Protein AF-X1T5H9-F1 (afdb_monomer_lite)

Organism: NCBI:txid412755

Secondary structure (DSSP, 8-state):
-PPP-PPPS-----S-TT------EE-HHHHHTS---TT-EEEETTTTEEEEEETTEEEE------------SSGGGGGS---------SSSS-----EEEPTTS-EEE-

Structure (mmCIF, N/CA/C/O backbone):
data_AF-X1T5H9-F1
#
_entry.id   AF-X1T5H9-F1
#
loop_
_atom_site.group_PDB
_atom_site.id
_atom_site.type_symbol
_atom_site.label_atom_id
_atom_site.label_alt_id
_atom_site.label_comp_id
_atom_site.label_asym_id
_atom_site.label_entity_id
_atom_site.label_seq_id
_atom_site.pdbx_PDB_ins_code
_atom_site.Cartn_x
_atom_site.Cartn_y
_atom_site.Cartn_z
_atom_site.occupancy
_atom_site.B_iso_or_equiv
_atom_site.auth_seq_id
_atom_site.auth_comp_id
_atom_site.auth_asym_id
_atom_site.auth_atom_id
_atom_site.pdbx_PDB_model_num
ATOM 1 N N . PRO A 1 1 ? -9.618 -6.312 32.254 1.00 52.31 1 PRO A N 1
ATOM 2 C CA . PRO A 1 1 ? -8.185 -6.665 32.136 1.00 52.31 1 PRO A CA 1
ATOM 3 C C . PRO A 1 1 ? -7.460 -5.558 31.380 1.00 52.31 1 PRO A C 1
ATOM 5 O O . PRO A 1 1 ? -7.791 -5.286 30.231 1.00 52.31 1 PRO A O 1
ATOM 8 N N . GLU A 1 2 ? -6.574 -4.860 32.077 1.00 59.62 2 GLU A N 1
ATOM 9 C CA . GLU A 1 2 ? -5.746 -3.803 31.506 1.00 59.62 2 GLU A CA 1
ATOM 10 C C . GLU A 1 2 ? -4.766 -4.446 30.510 1.00 59.62 2 GLU A C 1
ATOM 12 O O . GLU A 1 2 ? -4.037 -5.375 30.861 1.00 59.62 2 GLU A O 1
ATOM 17 N N . MET A 1 3 ? -4.829 -4.042 29.239 1.00 63.09 3 MET A N 1
ATOM 18 C CA . MET A 1 3 ? -3.888 -4.495 28.212 1.00 63.09 3 MET A CA 1
ATOM 19 C C . MET A 1 3 ? -2.527 -3.868 28.525 1.00 63.09 3 MET A C 1
A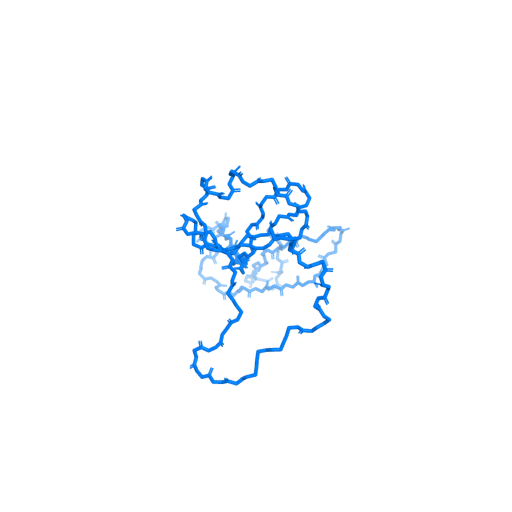TOM 21 O O . MET A 1 3 ? -2.408 -2.646 28.539 1.00 63.09 3 MET A O 1
ATOM 25 N N . GLY A 1 4 ? -1.519 -4.692 28.817 1.00 61.97 4 GLY A N 1
ATOM 26 C CA . GLY A 1 4 ? -0.179 -4.219 29.163 1.00 61.97 4 GLY A CA 1
ATOM 27 C C . GLY A 1 4 ? 0.440 -3.376 28.044 1.00 61.97 4 GLY A C 1
ATOM 28 O O . GLY A 1 4 ? 0.508 -3.812 26.899 1.00 61.97 4 GLY A O 1
ATOM 29 N N . VAL A 1 5 ? 0.914 -2.181 28.397 1.00 69.94 5 VAL A N 1
ATOM 30 C CA . VAL A 1 5 ? 1.543 -1.178 27.514 1.00 69.94 5 VAL A CA 1
ATOM 31 C C . VAL A 1 5 ? 3.012 -1.497 27.180 1.00 69.94 5 VAL A C 1
ATOM 33 O O . VAL A 1 5 ? 3.856 -0.610 27.138 1.00 69.94 5 VAL A O 1
ATOM 36 N N . G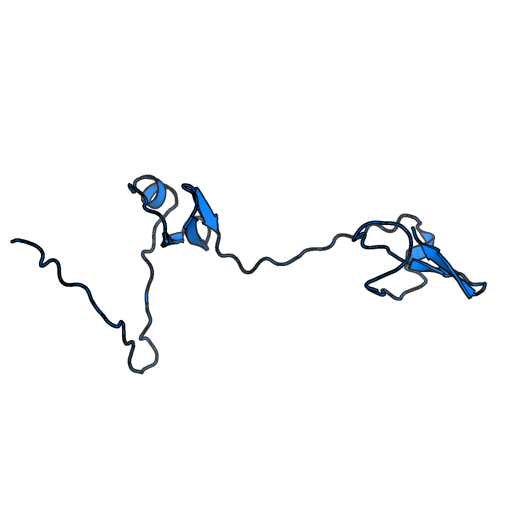LY A 1 6 ? 3.350 -2.776 27.001 1.00 71.00 6 GLY A N 1
ATOM 37 C CA . GLY A 1 6 ? 4.724 -3.186 26.705 1.00 71.00 6 GLY A CA 1
ATOM 38 C C . GLY A 1 6 ? 5.134 -2.812 25.280 1.00 71.00 6 GLY A C 1
ATOM 39 O O . GLY A 1 6 ? 4.482 -3.231 24.325 1.00 71.00 6 GLY A O 1
ATOM 40 N N . GLU A 1 7 ? 6.224 -2.059 25.135 1.00 75.38 7 GLU A N 1
ATOM 41 C CA . GLU A 1 7 ? 6.899 -1.870 23.850 1.00 75.38 7 GLU A CA 1
ATOM 42 C C . GLU A 1 7 ? 7.691 -3.140 23.505 1.00 75.38 7 GLU A C 1
ATOM 44 O O . GLU A 1 7 ? 8.432 -3.678 24.330 1.00 75.38 7 GLU A O 1
ATOM 49 N N . PHE A 1 8 ? 7.514 -3.647 22.286 1.00 72.62 8 PHE A N 1
ATOM 50 C CA . PHE A 1 8 ? 8.306 -4.760 21.772 1.00 72.62 8 PHE A CA 1
ATOM 51 C C . PHE A 1 8 ? 9.532 -4.201 21.047 1.00 72.62 8 PHE A C 1
ATOM 53 O O . PHE A 1 8 ? 9.389 -3.526 20.033 1.00 72.62 8 PHE A O 1
ATOM 60 N N . ASP A 1 9 ? 10.725 -4.500 21.560 1.00 84.75 9 ASP A N 1
ATOM 61 C CA . ASP A 1 9 ? 12.003 -3.999 21.029 1.00 84.75 9 ASP A CA 1
ATOM 62 C C . ASP A 1 9 ? 12.379 -4.637 19.679 1.00 84.75 9 ASP A C 1
ATOM 64 O O . ASP A 1 9 ? 12.905 -3.990 18.778 1.00 84.75 9 ASP A O 1
ATOM 68 N N . THR A 1 10 ? 12.090 -5.926 19.483 1.00 82.81 10 THR A N 1
ATOM 69 C CA . THR A 1 10 ? 12.422 -6.613 18.228 1.00 82.81 10 THR A CA 1
ATOM 70 C C . THR A 1 10 ? 11.367 -7.645 17.858 1.00 82.81 10 THR A C 1
ATOM 72 O O . THR A 1 10 ? 11.044 -8.541 18.639 1.00 82.81 10 THR A O 1
ATOM 75 N N . LEU A 1 11 ? 10.869 -7.558 16.622 1.00 81.69 11 LEU A N 1
ATOM 76 C CA . LEU A 1 11 ? 10.112 -8.631 15.989 1.00 81.69 11 LEU A CA 1
ATOM 77 C C . LEU A 1 11 ? 11.088 -9.572 15.279 1.00 81.69 11 LEU A C 1
ATOM 79 O O . LEU A 1 11 ? 11.629 -9.234 14.228 1.00 81.69 11 LEU A O 1
ATOM 83 N N . VAL A 1 12 ? 11.293 -10.763 15.839 1.00 84.06 12 VAL A N 1
ATOM 84 C CA . VAL A 1 12 ? 12.104 -11.810 15.206 1.00 84.06 12 VAL A CA 1
ATOM 85 C C . VAL A 1 12 ? 11.191 -12.914 14.678 1.00 84.06 12 VAL A C 1
ATOM 87 O O . VAL A 1 12 ? 10.497 -13.575 15.449 1.00 84.06 12 VAL A O 1
ATOM 90 N N . VAL A 1 13 ? 11.209 -13.141 13.363 1.00 83.56 13 VAL A N 1
ATOM 91 C CA . VAL A 1 13 ? 10.564 -14.298 12.720 1.00 83.56 13 VAL A CA 1
ATOM 92 C C . VAL A 1 13 ? 11.653 -15.331 12.421 1.00 83.56 13 VAL A C 1
ATOM 94 O O . VAL A 1 13 ? 12.292 -15.287 11.373 1.00 83.56 13 VAL A O 1
ATOM 97 N N . ASN A 1 14 ? 11.907 -16.224 13.380 1.00 73.12 14 ASN A N 1
ATOM 98 C CA . ASN A 1 14 ? 12.916 -17.279 13.262 1.00 73.12 14 ASN A CA 1
ATOM 99 C C . ASN A 1 14 ? 12.324 -18.541 12.597 1.00 73.12 14 ASN A C 1
ATOM 101 O O . ASN A 1 14 ? 11.633 -19.307 13.260 1.00 73.12 14 ASN A O 1
ATOM 105 N N . ASP A 1 15 ? 12.664 -18.737 11.315 1.00 68.19 15 ASP A N 1
ATOM 106 C CA . ASP A 1 15 ? 12.755 -20.014 10.564 1.00 68.19 15 ASP A CA 1
ATOM 107 C C . ASP A 1 15 ? 11.467 -20.813 10.222 1.00 68.19 15 ASP A C 1
ATOM 109 O O . ASP A 1 15 ? 10.576 -20.986 11.047 1.00 68.19 15 ASP A O 1
ATOM 113 N N . GLY A 1 16 ? 11.422 -21.352 8.990 1.00 68.31 16 GLY A N 1
ATOM 114 C CA . GLY A 1 16 ? 10.479 -22.361 8.487 1.00 68.31 16 GLY A CA 1
ATOM 115 C C . GLY A 1 16 ? 9.571 -21.909 7.330 1.00 68.31 16 GLY A C 1
ATOM 116 O O . GLY A 1 16 ? 9.056 -20.790 7.314 1.00 68.31 16 GLY A O 1
ATOM 117 N N . ALA A 1 17 ? 9.304 -22.800 6.362 1.00 72.88 17 ALA A N 1
ATOM 118 C CA . ALA A 1 17 ? 8.258 -22.573 5.360 1.00 72.88 17 ALA A CA 1
ATOM 119 C C . ALA A 1 17 ? 6.893 -22.409 6.057 1.00 72.88 17 ALA A C 1
ATOM 121 O O . ALA A 1 17 ? 6.444 -23.312 6.758 1.00 72.88 17 ALA A O 1
ATOM 122 N N . GLY A 1 18 ? 6.234 -21.262 5.859 1.00 72.44 18 GLY A N 1
ATOM 123 C CA . GLY A 1 18 ? 4.929 -20.956 6.461 1.00 72.44 18 GLY A CA 1
ATOM 124 C C . GLY A 1 18 ? 4.961 -19.978 7.639 1.00 72.44 18 GLY A C 1
ATOM 125 O O . GLY A 1 18 ? 3.897 -19.635 8.149 1.00 72.44 18 GLY A O 1
ATOM 126 N N . HIS A 1 19 ? 6.132 -19.480 8.043 1.00 80.06 19 HIS A N 1
ATOM 127 C CA . HIS A 1 19 ? 6.244 -18.400 9.026 1.00 80.06 19 HIS A CA 1
ATOM 128 C C . HIS A 1 19 ? 6.475 -17.063 8.316 1.00 80.06 19 HIS A C 1
ATOM 130 O O . HIS A 1 19 ? 7.401 -16.915 7.521 1.00 80.06 19 HIS A O 1
ATOM 136 N N . PHE A 1 20 ? 5.604 -16.085 8.563 1.00 83.88 20 PHE A N 1
ATOM 137 C CA . PHE A 1 20 ? 5.664 -14.773 7.925 1.00 83.88 20 PHE A CA 1
ATOM 138 C C . PHE A 1 20 ? 5.070 -13.697 8.827 1.00 83.88 20 PHE A C 1
ATOM 140 O O . PHE A 1 20 ? 4.151 -13.944 9.610 1.00 83.88 20 PHE A O 1
ATOM 147 N N . PHE A 1 21 ? 5.568 -12.473 8.669 1.00 84.44 21 PHE A N 1
ATOM 148 C CA . PHE A 1 21 ? 4.893 -11.297 9.192 1.00 84.44 21 PHE A CA 1
ATOM 149 C C . PHE A 1 21 ? 3.670 -11.001 8.320 1.00 84.44 21 PHE A C 1
ATOM 151 O O . PHE A 1 21 ? 3.792 -10.784 7.113 1.00 84.44 21 PHE A O 1
ATOM 158 N N . ARG A 1 22 ? 2.478 -11.033 8.920 1.00 88.56 22 ARG A N 1
ATOM 159 C CA . ARG A 1 22 ? 1.219 -10.801 8.210 1.00 88.56 22 ARG A CA 1
ATOM 160 C C . ARG A 1 22 ? 0.643 -9.443 8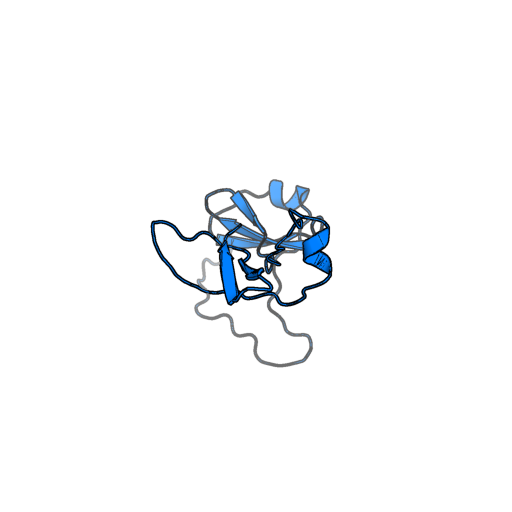.581 1.00 88.56 22 ARG A C 1
ATOM 162 O O . ARG A 1 22 ? 0.385 -9.174 9.749 1.00 88.56 22 ARG A O 1
ATOM 169 N N . LEU A 1 23 ? 0.365 -8.638 7.564 1.00 93.19 23 LEU A N 1
ATOM 170 C CA . LEU A 1 23 ? -0.350 -7.374 7.713 1.00 93.19 23 LEU A CA 1
ATOM 171 C C . LEU A 1 23 ? -1.847 -7.610 7.985 1.00 93.19 23 LEU A C 1
ATOM 173 O O . LEU A 1 23 ? -2.400 -8.616 7.515 1.00 93.19 23 LEU A O 1
ATOM 177 N N . PRO A 1 24 ? -2.541 -6.674 8.661 1.00 95.56 24 PRO A N 1
ATOM 178 C CA . PRO A 1 24 ? -3.999 -6.656 8.687 1.00 95.56 24 PRO A CA 1
ATOM 179 C C . PRO A 1 24 ? -4.558 -6.744 7.264 1.00 95.56 24 PRO A C 1
ATOM 181 O O . PRO A 1 24 ? -4.098 -6.050 6.355 1.00 95.56 24 PRO A O 1
ATOM 184 N N . ARG A 1 25 ? -5.525 -7.640 7.054 1.00 97.12 25 ARG A N 1
ATOM 185 C CA . ARG A 1 25 ? -6.111 -7.914 5.738 1.00 97.12 25 ARG A CA 1
ATOM 186 C C . ARG A 1 25 ? -7.560 -7.459 5.727 1.00 97.12 25 ARG A C 1
ATOM 188 O O . ARG A 1 25 ? -8.397 -8.090 6.366 1.00 97.12 25 ARG A O 1
ATOM 195 N N . LEU A 1 26 ? -7.827 -6.359 5.033 1.00 98.06 26 LEU A N 1
ATOM 196 C CA . LEU A 1 26 ? -9.090 -5.622 5.091 1.00 98.06 26 LEU A CA 1
ATOM 197 C C . LEU A 1 26 ? -9.655 -5.406 3.684 1.00 98.06 26 LEU A C 1
ATOM 199 O O . LEU A 1 26 ? -8.930 -5.451 2.696 1.00 98.06 26 LEU A O 1
ATOM 203 N N . THR A 1 27 ? -10.956 -5.179 3.573 1.00 98.25 27 THR A N 1
ATOM 204 C CA . THR A 1 27 ? -11.569 -4.566 2.381 1.00 98.25 27 THR A CA 1
ATOM 205 C C . THR A 1 27 ? -11.412 -3.045 2.433 1.00 98.25 27 THR A C 1
ATOM 207 O O . THR A 1 27 ? -11.153 -2.492 3.505 1.00 98.25 27 THR A O 1
ATOM 210 N N . THR A 1 28 ? -11.637 -2.346 1.316 1.00 98.00 28 THR A N 1
ATOM 211 C CA . THR A 1 28 ? -11.636 -0.870 1.298 1.00 98.00 28 THR A CA 1
ATOM 212 C C . THR A 1 28 ? -12.603 -0.288 2.334 1.00 98.00 28 THR A C 1
ATOM 214 O O . THR A 1 28 ? -12.216 0.577 3.109 1.00 98.00 28 THR A O 1
ATOM 217 N N . ALA A 1 29 ? -13.815 -0.841 2.451 1.00 98.25 29 ALA A N 1
ATOM 218 C CA . ALA A 1 29 ? -14.800 -0.373 3.428 1.00 98.25 29 ALA A CA 1
ATOM 219 C C . ALA A 1 29 ? -14.349 -0.572 4.889 1.00 98.25 29 ALA A C 1
ATOM 221 O O . ALA A 1 29 ? -14.589 0.281 5.737 1.00 98.25 29 ALA A O 1
ATOM 222 N N . GLN A 1 30 ? -13.680 -1.689 5.194 1.00 98.25 30 GLN A N 1
ATOM 223 C CA . GLN A 1 30 ? -13.156 -1.949 6.540 1.00 98.25 30 GLN A CA 1
ATOM 224 C C . GLN A 1 30 ? -11.967 -1.047 6.884 1.00 98.25 30 GLN A C 1
ATOM 226 O O . GLN A 1 30 ? -11.854 -0.614 8.025 1.00 98.25 30 GLN A O 1
ATOM 231 N N . ARG A 1 31 ? -11.099 -0.760 5.907 1.00 97.69 31 ARG A N 1
ATOM 232 C CA . ARG A 1 31 ? -10.000 0.203 6.040 1.00 97.69 31 ARG A CA 1
ATOM 233 C C . ARG A 1 31 ? -10.530 1.614 6.309 1.00 97.69 31 ARG A C 1
ATOM 235 O O . ARG A 1 31 ? -10.014 2.289 7.190 1.00 97.69 31 ARG A O 1
ATOM 242 N N . ASP A 1 32 ? -11.570 2.032 5.592 1.00 97.31 32 ASP A N 1
ATOM 243 C CA . ASP A 1 32 ? -12.160 3.375 5.713 1.00 97.31 32 ASP A CA 1
ATOM 244 C C . ASP A 1 32 ? -12.904 3.595 7.033 1.00 97.31 32 ASP A C 1
ATOM 246 O O . ASP A 1 32 ? -13.097 4.730 7.458 1.00 97.31 32 ASP A O 1
ATOM 250 N N . ALA A 1 33 ? -13.290 2.513 7.709 1.00 97.56 33 ALA A N 1
ATOM 251 C CA . ALA A 1 33 ? -13.867 2.567 9.047 1.00 97.56 33 ALA A CA 1
ATOM 252 C C . ALA A 1 33 ? -12.816 2.755 10.163 1.00 97.56 33 ALA A C 1
ATOM 254 O O . ALA A 1 33 ? -13.191 2.922 11.325 1.00 97.56 33 ALA A O 1
ATOM 255 N N . LEU A 1 34 ? -11.514 2.693 9.852 1.00 95.19 34 LEU A N 1
ATOM 256 C CA . LEU A 1 34 ? -10.447 2.873 10.835 1.00 95.19 34 LEU A CA 1
ATOM 257 C C . LEU A 1 34 ? -10.201 4.356 11.131 1.00 95.19 34 LEU A C 1
ATOM 259 O O . LEU A 1 34 ? -10.115 5.181 10.224 1.00 95.19 34 LEU A O 1
ATOM 263 N N . THR A 1 35 ? -9.928 4.671 12.397 1.00 96.94 35 THR A N 1
ATOM 264 C CA . THR A 1 35 ? -9.226 5.910 12.764 1.00 96.94 35 THR A CA 1
ATOM 265 C C . THR A 1 35 ? -7.741 5.740 12.437 1.00 96.94 35 THR A C 1
ATOM 267 O O . THR A 1 35 ? -6.956 5.316 13.287 1.00 96.94 35 THR A O 1
ATOM 270 N N . ALA A 1 36 ? -7.373 5.983 11.180 1.00 95.06 36 ALA A N 1
ATOM 271 C CA . ALA A 1 36 ? -6.019 5.757 10.688 1.00 95.06 36 ALA A CA 1
ATOM 272 C C . ALA A 1 36 ? -4.987 6.693 11.348 1.00 95.06 36 ALA A C 1
ATOM 274 O O . ALA A 1 36 ? -5.280 7.848 11.659 1.00 95.06 36 ALA A O 1
ATOM 275 N N . GLN A 1 37 ? -3.771 6.185 11.554 1.00 97.12 37 GLN A N 1
ATOM 276 C CA . GLN A 1 37 ? -2.623 6.947 12.044 1.00 97.12 37 GLN A CA 1
ATOM 277 C C . GLN A 1 37 ? -1.463 6.807 11.064 1.00 97.12 37 GLN A C 1
ATOM 279 O O . GLN A 1 37 ? -1.331 5.788 10.380 1.00 97.12 37 GLN A O 1
ATOM 284 N N . GLU A 1 38 ? -0.636 7.846 10.999 1.00 97.00 38 GLU A N 1
ATOM 285 C CA . GLU A 1 38 ? 0.535 7.908 10.126 1.00 97.00 38 GLU A CA 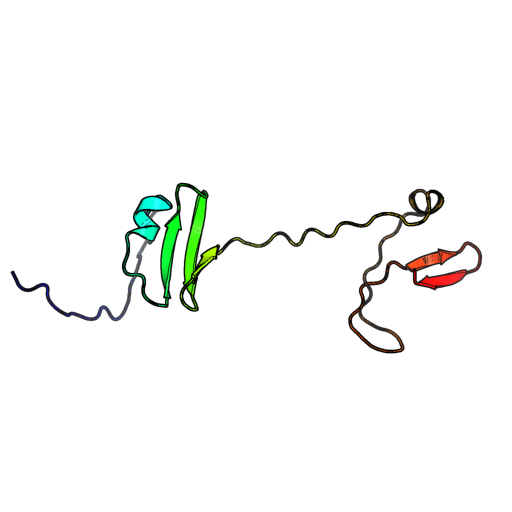1
ATOM 286 C C . GLU A 1 38 ? 1.432 6.672 10.312 1.00 97.00 38 GLU A C 1
ATOM 288 O O . GLU A 1 38 ? 1.741 6.280 11.438 1.00 97.00 38 GLU A O 1
ATOM 293 N N . GLY A 1 39 ? 1.833 6.042 9.205 1.00 95.19 39 GLY A N 1
ATOM 294 C CA . GLY A 1 39 ? 2.691 4.854 9.207 1.00 95.19 39 GLY A CA 1
ATOM 295 C C . GLY A 1 39 ? 1.961 3.513 9.350 1.00 95.19 39 GLY A C 1
ATOM 296 O O . GLY A 1 39 ? 2.614 2.469 9.318 1.00 95.19 39 GLY A O 1
ATOM 297 N N . MET A 1 40 ? 0.628 3.488 9.466 1.00 96.69 40 MET A N 1
ATOM 298 C CA . MET A 1 40 ? -0.132 2.232 9.401 1.00 96.69 40 MET A CA 1
ATOM 299 C C . MET A 1 40 ? 0.050 1.541 8.044 1.00 96.69 40 MET A C 1
ATOM 301 O O . MET A 1 40 ? -0.029 2.191 7.006 1.00 96.69 40 MET A O 1
ATOM 305 N N . VAL A 1 41 ? 0.218 0.212 8.044 1.00 96.50 41 VAL A N 1
ATOM 306 C CA . VAL A 1 41 ? 0.346 -0.606 6.823 1.00 96.50 41 VAL A CA 1
ATOM 307 C C . VAL A 1 41 ? -0.659 -1.757 6.851 1.00 96.50 41 VAL A C 1
ATOM 309 O O . VAL A 1 41 ? -0.756 -2.487 7.839 1.00 96.50 41 VAL A O 1
ATOM 312 N N . ILE A 1 42 ? -1.404 -1.933 5.758 1.00 97.38 42 ILE A N 1
ATOM 313 C CA . ILE A 1 42 ? -2.436 -2.966 5.595 1.00 97.38 42 ILE A CA 1
ATOM 314 C C . ILE A 1 42 ? -2.334 -3.645 4.226 1.00 97.38 42 ILE A C 1
ATOM 316 O O . ILE A 1 42 ? -1.729 -3.124 3.293 1.00 97.38 42 ILE A O 1
ATOM 320 N N . SER A 1 43 ? -2.964 -4.811 4.092 1.00 96.62 43 SER A N 1
ATOM 321 C CA . SER A 1 43 ? -3.251 -5.442 2.798 1.00 96.62 43 SER A CA 1
ATOM 322 C C . SER A 1 43 ? -4.732 -5.262 2.459 1.00 96.62 43 SER A C 1
ATOM 324 O O . SER A 1 43 ? -5.607 -5.722 3.198 1.00 96.62 43 SER A O 1
ATOM 326 N N . ASN A 1 44 ? -5.022 -4.568 1.360 1.00 96.81 44 ASN A N 1
ATOM 327 C CA . ASN A 1 44 ? -6.377 -4.310 0.894 1.00 96.81 44 ASN A CA 1
ATOM 328 C C . ASN A 1 44 ? -6.793 -5.390 -0.110 1.00 96.81 44 ASN A C 1
ATOM 330 O O . ASN A 1 44 ? -6.212 -5.532 -1.176 1.00 96.81 44 ASN A O 1
ATOM 334 N N . THR A 1 45 ? -7.819 -6.152 0.249 1.00 97.12 45 THR A N 1
ATOM 335 C CA . THR A 1 45 ? -8.365 -7.283 -0.521 1.00 97.12 45 THR A CA 1
ATOM 336 C C . THR A 1 45 ? -9.363 -6.889 -1.595 1.00 97.12 45 THR A C 1
ATOM 338 O O . THR A 1 45 ? -9.756 -7.725 -2.396 1.00 97.12 45 THR A O 1
ATOM 341 N N . THR A 1 46 ? -9.821 -5.640 -1.591 1.00 97.31 46 THR A N 1
ATOM 342 C CA . THR A 1 46 ? -10.669 -5.108 -2.658 1.00 97.31 46 THR A CA 1
ATOM 343 C C . THR A 1 46 ? -9.818 -4.650 -3.838 1.00 97.31 46 THR A C 1
ATOM 345 O O . THR A 1 46 ? -10.246 -4.784 -4.979 1.00 97.31 46 THR A O 1
ATOM 348 N N . THR A 1 47 ? -8.627 -4.112 -3.568 1.00 93.88 47 THR A N 1
ATOM 349 C CA . THR A 1 47 ? -7.686 -3.639 -4.596 1.00 93.88 47 THR A CA 1
ATOM 350 C C . THR A 1 47 ? -6.529 -4.601 -4.851 1.00 93.88 47 THR A C 1
ATOM 352 O O . THR A 1 47 ? -5.770 -4.375 -5.783 1.00 93.88 47 THR A O 1
ATOM 355 N N . ASP A 1 48 ? -6.387 -5.649 -4.036 1.00 94.19 48 ASP A N 1
ATOM 356 C CA . ASP A 1 48 ? -5.255 -6.584 -4.034 1.00 94.19 48 ASP A CA 1
ATOM 357 C C . ASP A 1 48 ? -3.881 -5.894 -3.912 1.00 94.19 48 ASP A C 1
ATOM 359 O O . ASP A 1 48 ? -2.881 -6.343 -4.470 1.00 94.19 48 ASP A O 1
ATOM 363 N N . THR A 1 49 ? -3.819 -4.811 -3.128 1.00 93.69 49 THR A N 1
ATOM 364 C CA . THR A 1 49 ? -2.602 -4.009 -2.916 1.00 93.69 49 THR A CA 1
ATOM 365 C C . THR A 1 49 ? -2.205 -3.924 -1.445 1.00 93.69 49 THR A C 1
ATOM 367 O O . THR A 1 49 ? -3.041 -3.995 -0.539 1.00 93.69 49 THR A O 1
ATOM 370 N N . ILE A 1 50 ? -0.910 -3.736 -1.183 1.00 95.81 50 ILE A N 1
ATOM 371 C CA . ILE A 1 50 ? -0.442 -3.254 0.124 1.00 95.81 50 ILE A CA 1
ATOM 372 C C . ILE A 1 50 ? -0.659 -1.739 0.149 1.00 95.81 50 ILE A C 1
ATOM 374 O O . ILE A 1 50 ? -0.316 -1.053 -0.812 1.00 95.81 50 ILE A O 1
ATOM 378 N N . GLN A 1 51 ? -1.234 -1.211 1.227 1.00 96.75 51 GLN A N 1
ATOM 379 C CA . GLN A 1 51 ? -1.471 0.221 1.397 1.00 96.75 51 GLN A CA 1
ATOM 380 C C . GLN A 1 51 ? -0.843 0.714 2.697 1.00 96.75 51 GLN A C 1
ATOM 382 O O . GLN A 1 51 ? -0.943 0.044 3.726 1.00 96.75 51 GLN A O 1
ATOM 387 N N . ALA A 1 52 ? -0.236 1.895 2.647 1.00 96.75 52 ALA A N 1
ATOM 388 C CA . ALA A 1 52 ? 0.254 2.611 3.816 1.00 96.75 52 ALA A CA 1
ATOM 389 C C . ALA A 1 52 ? -0.534 3.909 4.003 1.00 96.75 52 ALA A C 1
ATOM 391 O O . ALA A 1 52 ? -0.883 4.559 3.018 1.00 96.75 52 ALA A O 1
ATOM 392 N N . TYR A 1 53 ? -0.817 4.281 5.247 1.00 97.69 53 TYR A N 1
ATOM 393 C CA . TYR A 1 53 ? -1.406 5.577 5.565 1.00 97.69 53 TYR A CA 1
ATOM 394 C C . TYR A 1 53 ? -0.286 6.597 5.746 1.00 97.69 53 TYR A C 1
ATOM 396 O O . TYR A 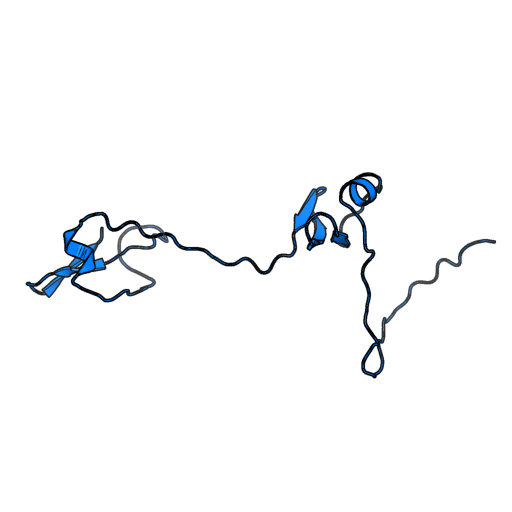1 53 ? 0.453 6.538 6.732 1.00 97.69 53 TYR A O 1
ATOM 404 N N . ILE A 1 54 ? -0.120 7.468 4.753 1.00 96.69 54 ILE A N 1
ATOM 405 C CA . ILE A 1 54 ? 0.957 8.452 4.684 1.00 96.69 54 ILE A CA 1
ATOM 406 C C . ILE A 1 54 ? 0.372 9.813 4.318 1.00 96.69 54 ILE A C 1
ATOM 408 O O . ILE A 1 54 ? -0.434 9.907 3.395 1.00 96.69 54 ILE A O 1
ATOM 412 N N . ASN A 1 55 ? 0.802 10.875 4.998 1.00 96.06 55 ASN A N 1
ATOM 413 C CA . ASN A 1 55 ? 0.320 12.243 4.795 1.00 96.06 55 ASN A CA 1
ATOM 414 C C . ASN A 1 55 ? -1.212 12.356 4.870 1.00 96.06 55 ASN A C 1
ATOM 416 O O . ASN A 1 55 ? -1.827 13.073 4.087 1.00 96.06 55 ASN A O 1
ATOM 420 N N . SER A 1 56 ? -1.824 11.668 5.837 1.00 96.06 56 SER A N 1
ATOM 421 C CA . SER A 1 56 ? -3.287 11.604 6.000 1.00 96.06 56 SER A CA 1
ATOM 422 C C . SER A 1 56 ? -4.068 10.927 4.860 1.00 96.06 56 SER A C 1
ATOM 424 O O . SER A 1 56 ? -5.283 11.083 4.796 1.00 96.06 56 SER A O 1
ATOM 426 N N . ASP A 1 57 ? -3.406 10.142 4.004 1.00 96.62 57 ASP A N 1
ATOM 427 C CA . ASP A 1 57 ? -4.040 9.410 2.905 1.00 96.62 57 ASP A CA 1
ATOM 428 C C . ASP A 1 57 ? -3.558 7.956 2.811 1.00 96.62 57 ASP A C 1
ATOM 430 O O . ASP A 1 57 ? -2.418 7.619 3.126 1.00 96.62 57 ASP A O 1
ATOM 434 N N . TRP A 1 58 ? -4.421 7.066 2.313 1.00 96.81 58 TRP A N 1
ATOM 435 C CA . TRP A 1 58 ? -4.030 5.694 1.981 1.00 96.81 58 TRP A CA 1
ATOM 436 C C . TRP A 1 58 ? -3.361 5.638 0.607 1.00 96.81 58 TRP A C 1
ATOM 438 O O . TRP A 1 58 ? -4.009 5.829 -0.423 1.00 96.81 58 TRP A O 1
ATOM 448 N N . VAL A 1 59 ? -2.075 5.299 0.587 1.00 95.44 59 VAL A N 1
ATOM 449 C CA . VAL A 1 59 ? -1.249 5.198 -0.619 1.00 95.44 59 VAL A CA 1
ATOM 450 C C . VAL A 1 59 ? -0.967 3.734 -0.938 1.00 95.44 59 VAL A C 1
ATOM 452 O O . VAL A 1 59 ? -0.572 2.963 -0.063 1.00 95.44 59 VAL A O 1
ATOM 455 N N . ASN A 1 60 ? -1.124 3.343 -2.205 1.00 94.69 60 ASN A N 1
ATOM 456 C CA . ASN A 1 60 ? -0.711 2.018 -2.664 1.00 94.69 60 ASN A CA 1
ATOM 457 C C . ASN A 1 60 ? 0.818 1.894 -2.687 1.00 94.69 60 ASN A C 1
ATOM 459 O O . ASN A 1 60 ? 1.506 2.689 -3.331 1.00 94.69 60 ASN A O 1
ATOM 463 N N . MET A 1 61 ? 1.331 0.834 -2.070 1.00 90.00 61 MET A N 1
ATOM 464 C CA . MET A 1 61 ? 2.733 0.420 -2.124 1.00 90.00 61 MET A CA 1
ATOM 465 C C . MET A 1 61 ? 2.978 -0.546 -3.291 1.00 90.00 61 MET A C 1
ATOM 467 O O . MET A 1 61 ? 3.581 -1.606 -3.126 1.00 90.00 61 MET A O 1
ATOM 471 N N . ASP A 1 62 ? 2.481 -0.195 -4.475 1.00 81.12 62 ASP A N 1
ATOM 472 C CA . ASP A 1 62 ? 2.659 -1.021 -5.666 1.00 81.12 62 ASP A CA 1
ATOM 473 C C . ASP A 1 62 ? 4.072 -0.814 -6.240 1.00 81.12 62 ASP A C 1
ATOM 475 O O . ASP A 1 62 ? 4.521 0.337 -6.343 1.00 81.12 62 ASP A O 1
ATOM 479 N N . PRO A 1 63 ? 4.784 -1.878 -6.669 1.00 66.12 63 PRO A N 1
ATOM 480 C CA . PRO A 1 63 ? 5.975 -1.720 -7.491 1.00 66.12 63 PRO A CA 1
ATOM 481 C C . PRO A 1 63 ? 5.527 -1.114 -8.822 1.00 66.12 63 PRO A C 1
ATOM 483 O O . PRO A 1 63 ? 5.005 -1.799 -9.702 1.00 66.12 63 PRO A O 1
ATOM 486 N N . ARG A 1 64 ? 5.646 0.210 -8.938 1.00 69.50 64 ARG A N 1
ATOM 487 C CA . ARG A 1 64 ? 5.189 0.942 -10.118 1.00 69.50 64 ARG A CA 1
ATOM 488 C C . ARG A 1 64 ? 5.923 0.432 -11.354 1.00 69.50 64 ARG A C 1
ATOM 490 O O . ARG A 1 64 ? 7.132 0.600 -11.485 1.00 69.50 64 ARG A O 1
ATOM 497 N N . LEU A 1 65 ? 5.164 -0.127 -12.291 1.00 70.06 65 LEU A N 1
ATOM 498 C CA . LEU A 1 65 ? 5.607 -0.306 -13.665 1.00 70.06 65 LEU A CA 1
ATOM 499 C C . LEU A 1 65 ? 5.604 1.070 -14.341 1.00 70.06 65 LEU A C 1
ATOM 501 O O . LEU A 1 65 ? 4.541 1.633 -14.615 1.00 70.06 65 LEU A O 1
ATOM 505 N N . LEU A 1 66 ? 6.789 1.626 -14.599 1.00 70.25 66 LEU A N 1
ATOM 506 C CA . LEU A 1 66 ? 6.921 2.821 -15.428 1.00 70.25 66 LEU A CA 1
ATOM 507 C C . LEU A 1 66 ? 6.563 2.440 -16.871 1.00 70.25 66 LEU A C 1
ATOM 509 O O . LEU A 1 66 ? 7.357 1.821 -17.574 1.00 70.25 66 LEU A O 1
ATOM 513 N N . THR A 1 67 ? 5.350 2.779 -17.301 1.00 63.59 67 THR A N 1
ATOM 514 C CA . THR A 1 67 ? 4.916 2.557 -18.684 1.00 63.59 67 THR A CA 1
ATOM 515 C C . THR A 1 67 ? 5.244 3.802 -19.500 1.00 63.59 67 THR A C 1
ATOM 517 O O . THR A 1 67 ? 4.644 4.853 -19.289 1.00 63.59 67 THR A O 1
ATOM 520 N N . PHE A 1 68 ? 6.197 3.695 -20.426 1.00 67.75 68 PHE A N 1
ATOM 521 C CA . PHE A 1 68 ? 6.440 4.713 -21.447 1.00 67.75 68 PHE A CA 1
ATOM 522 C C . PHE A 1 68 ? 5.602 4.380 -22.686 1.00 67.75 68 PHE A C 1
ATOM 524 O O . PHE A 1 68 ? 5.646 3.263 -23.195 1.00 67.75 68 PHE A O 1
ATOM 531 N N . SER A 1 69 ? 4.818 5.345 -23.162 1.00 63.41 69 SER A N 1
ATOM 532 C CA . SER A 1 69 ? 4.095 5.245 -24.431 1.00 63.41 69 SER A CA 1
ATOM 533 C C . SER A 1 69 ? 4.789 6.155 -25.433 1.00 63.41 69 SER A C 1
ATOM 535 O O . SER A 1 69 ? 4.918 7.353 -25.180 1.00 63.41 69 SER A O 1
ATOM 537 N N . THR A 1 70 ? 5.270 5.601 -26.545 1.00 62.25 70 THR A N 1
ATOM 538 C CA . THR A 1 70 ? 5.778 6.392 -27.666 1.00 62.25 70 THR A CA 1
ATOM 539 C C . THR A 1 70 ? 4.786 6.296 -28.820 1.00 62.25 70 THR A C 1
ATOM 541 O O . THR A 1 70 ? 4.406 5.208 -29.249 1.00 62.25 70 THR A O 1
ATOM 544 N N . THR A 1 71 ? 4.357 7.446 -29.336 1.00 56.19 71 THR A N 1
ATOM 545 C CA . THR A 1 71 ? 3.657 7.526 -30.621 1.00 56.19 71 THR A CA 1
ATOM 546 C C . THR A 1 71 ? 4.677 8.003 -31.640 1.00 56.19 71 THR A C 1
ATOM 548 O O . THR A 1 71 ? 5.256 9.075 -31.473 1.00 56.19 71 THR A O 1
ATOM 551 N N . ALA A 1 72 ? 4.932 7.219 -32.687 1.00 50.22 72 ALA A N 1
ATOM 552 C CA . ALA A 1 72 ? 5.764 7.685 -33.790 1.00 50.22 72 ALA A CA 1
ATOM 553 C C . ALA A 1 72 ? 5.089 8.904 -34.440 1.00 50.22 72 ALA A C 1
ATOM 555 O O . ALA A 1 72 ? 3.967 8.799 -34.932 1.00 50.22 72 ALA A O 1
ATOM 556 N N . HIS A 1 73 ? 5.760 10.058 -34.438 1.00 52.88 73 HIS A N 1
ATOM 557 C CA . HIS A 1 73 ? 5.219 11.293 -35.021 1.00 52.88 73 HIS A CA 1
ATOM 558 C C . HIS A 1 73 ? 5.281 11.301 -36.567 1.00 52.88 73 HIS A C 1
ATOM 560 O O . HIS A 1 73 ? 4.745 12.202 -37.209 1.00 52.88 73 HIS A O 1
ATOM 566 N N . ASP A 1 74 ? 5.911 10.283 -37.165 1.00 55.78 74 ASP A N 1
ATOM 567 C CA . ASP A 1 74 ? 6.009 10.062 -38.609 1.00 55.78 74 ASP A CA 1
ATOM 568 C C . ASP A 1 74 ? 5.868 8.558 -38.917 1.00 55.78 74 ASP A C 1
ATOM 570 O O . ASP A 1 74 ? 6.589 7.725 -38.360 1.00 55.78 74 ASP A O 1
ATOM 574 N N . ALA A 1 75 ? 4.956 8.196 -39.825 1.00 54.94 75 ALA A N 1
ATOM 575 C CA . ALA A 1 75 ? 4.724 6.815 -40.261 1.00 54.94 75 ALA A CA 1
ATOM 576 C C . ALA A 1 75 ? 5.972 6.161 -40.894 1.00 54.94 75 ALA A C 1
ATOM 578 O O . ALA A 1 75 ? 6.090 4.934 -40.925 1.00 54.94 75 ALA A O 1
ATOM 579 N N . ASN A 1 76 ? 6.939 6.962 -41.354 1.00 56.47 76 ASN A N 1
ATOM 580 C CA . ASN A 1 76 ? 8.204 6.477 -41.905 1.00 56.47 76 ASN A CA 1
ATOM 581 C C . ASN A 1 76 ? 9.233 6.068 -40.831 1.00 56.47 76 ASN A C 1
ATOM 583 O O . ASN A 1 76 ? 10.212 5.390 -41.155 1.00 56.47 76 ASN A O 1
ATOM 587 N N . ALA A 1 77 ? 9.016 6.426 -39.559 1.00 52.50 77 ALA A N 1
ATOM 588 C CA . ALA A 1 77 ? 9.924 6.136 -38.444 1.00 52.50 77 ALA A CA 1
ATOM 589 C C . ALA A 1 77 ? 9.955 4.649 -38.037 1.00 52.50 77 ALA A C 1
ATOM 591 O O . ALA A 1 77 ? 10.962 4.168 -37.519 1.00 52.50 77 ALA A O 1
ATOM 592 N N . ALA A 1 78 ? 8.884 3.894 -38.311 1.00 51.22 78 ALA A N 1
ATOM 593 C CA . ALA A 1 78 ? 8.752 2.490 -37.906 1.00 51.22 78 ALA A CA 1
ATOM 594 C C . ALA A 1 78 ? 9.755 1.540 -38.597 1.00 51.22 78 ALA A C 1
ATOM 596 O O . ALA A 1 78 ? 10.059 0.471 -38.074 1.00 51.22 78 ALA A O 1
ATOM 597 N N . HIS A 1 79 ? 10.309 1.926 -39.753 1.00 52.09 79 HIS A N 1
ATOM 598 C CA . HIS A 1 79 ? 11.185 1.070 -40.565 1.00 52.09 79 HIS A CA 1
ATOM 599 C C . HIS A 1 79 ? 12.681 1.185 -40.225 1.00 52.09 79 HIS A C 1
ATOM 601 O O . HIS A 1 79 ? 13.505 0.535 -40.866 1.00 52.09 79 HIS A O 1
ATOM 607 N N . ARG A 1 80 ? 13.067 2.036 -39.266 1.00 53.59 80 ARG A N 1
ATOM 608 C CA . ARG A 1 80 ? 14.470 2.467 -39.077 1.00 53.59 80 ARG A CA 1
ATOM 609 C C . ARG A 1 80 ? 15.009 2.137 -37.691 1.00 53.59 80 ARG A C 1
ATOM 611 O O . ARG A 1 80 ? 15.804 2.895 -37.144 1.00 53.59 80 ARG A O 1
ATOM 618 N N . GLY A 1 81 ? 14.521 1.019 -37.152 1.00 52.03 81 GLY A N 1
ATOM 619 C CA . GLY A 1 81 ? 14.703 0.563 -35.782 1.00 52.03 81 GLY A CA 1
ATOM 620 C C . GLY A 1 81 ? 16.066 0.901 -35.200 1.00 52.03 81 GLY A C 1
ATOM 621 O O . GLY A 1 81 ? 17.084 0.440 -35.700 1.00 52.03 81 GLY A O 1
ATOM 622 N N . MET A 1 82 ? 16.045 1.709 -34.145 1.00 52.84 82 MET A N 1
ATOM 623 C CA . MET A 1 82 ? 16.828 1.539 -32.925 1.00 52.84 82 MET A CA 1
ATOM 624 C C . MET A 1 82 ? 16.477 2.672 -31.962 1.00 52.84 82 MET A C 1
ATOM 626 O O . MET A 1 82 ? 16.357 3.832 -32.345 1.00 52.84 82 MET A O 1
ATOM 630 N N . PHE A 1 83 ? 16.269 2.294 -30.709 1.00 56.34 83 PHE A N 1
ATOM 631 C CA . PHE A 1 83 ? 15.835 3.155 -29.622 1.00 56.34 83 PHE A CA 1
ATOM 632 C C . PHE A 1 83 ? 17.031 3.414 -28.707 1.00 56.34 83 PHE A C 1
ATOM 634 O O . PHE A 1 83 ? 17.617 2.461 -28.196 1.00 56.34 83 PHE A O 1
ATOM 641 N N . TYR A 1 84 ? 17.410 4.679 -28.529 1.00 50.19 84 TYR A N 1
ATOM 642 C CA . TYR A 1 84 ? 18.501 5.073 -27.642 1.00 50.19 84 TYR A CA 1
ATOM 643 C C . TYR A 1 84 ? 17.987 6.044 -26.590 1.00 50.19 84 TYR A C 1
ATOM 645 O O . TYR A 1 84 ? 17.431 7.087 -26.923 1.00 50.19 84 TYR A O 1
ATOM 653 N N . PHE A 1 85 ? 18.221 5.701 -25.327 1.00 57.75 85 PHE A N 1
ATOM 654 C CA . PHE A 1 85 ? 18.129 6.640 -24.222 1.00 57.75 85 PHE A CA 1
ATOM 655 C C . PHE A 1 85 ? 19.506 7.262 -24.012 1.00 57.75 85 PHE A C 1
ATOM 657 O O . PHE A 1 85 ? 20.482 6.534 -23.824 1.00 57.75 85 PHE A O 1
ATOM 664 N N . ILE A 1 86 ? 19.597 8.588 -24.055 1.00 52.72 86 ILE A N 1
ATOM 665 C CA . ILE A 1 86 ? 20.824 9.314 -23.722 1.00 52.72 86 ILE A CA 1
ATOM 666 C C . ILE A 1 86 ? 20.459 10.348 -22.658 1.00 52.72 86 ILE A C 1
ATOM 668 O O . ILE A 1 86 ? 19.579 11.175 -22.887 1.00 52.72 86 ILE A O 1
ATOM 672 N N . GLU A 1 87 ? 21.127 10.316 -21.504 1.00 51.50 87 GLU A N 1
ATOM 673 C CA . GLU A 1 87 ? 21.130 11.461 -20.593 1.00 51.50 87 GLU A CA 1
ATOM 674 C C . GLU A 1 87 ? 22.115 12.511 -21.136 1.00 51.50 87 GLU A C 1
ATOM 676 O O . GLU A 1 87 ? 23.330 12.342 -21.043 1.00 51.50 87 GLU A O 1
ATOM 681 N N . GLY A 1 88 ? 21.583 13.596 -21.716 1.00 47.59 88 GLY A N 1
ATOM 682 C CA . GLY A 1 88 ? 22.282 14.884 -21.825 1.00 47.59 88 GLY A CA 1
ATOM 683 C C . GLY A 1 88 ? 22.512 15.490 -23.224 1.00 47.59 88 GLY A C 1
ATOM 684 O O . GLY A 1 88 ? 23.113 14.869 -24.099 1.00 47.59 88 GLY A O 1
ATOM 685 N N . GLY A 1 89 ? 22.136 16.779 -23.347 1.00 42.19 89 GLY A N 1
ATOM 686 C CA . GLY A 1 89 ? 22.672 17.806 -24.274 1.00 42.19 89 GLY A CA 1
ATOM 687 C C . GLY A 1 89 ? 21.595 18.603 -25.042 1.00 42.19 89 GLY A C 1
ATOM 688 O O . GLY A 1 89 ? 20.583 18.026 -25.408 1.00 42.19 89 GLY A O 1
ATOM 689 N N . ILE A 1 90 ? 21.701 19.898 -25.391 1.00 45.16 90 ILE A N 1
ATOM 690 C CA . ILE A 1 90 ? 22.289 21.119 -24.790 1.00 45.16 90 ILE A CA 1
ATOM 691 C C . ILE A 1 90 ? 21.128 22.132 -24.787 1.00 45.16 90 ILE A C 1
ATOM 693 O O . ILE A 1 90 ? 20.499 22.311 -25.827 1.00 45.16 90 ILE A O 1
ATOM 697 N N . GLY A 1 91 ? 20.854 22.830 -23.682 1.00 51.31 91 GLY A N 1
ATOM 698 C CA . GLY A 1 91 ? 19.896 23.941 -23.718 1.00 51.31 91 GLY A CA 1
ATOM 699 C C . GLY A 1 91 ? 19.233 24.224 -22.390 1.00 51.31 91 GLY A C 1
ATOM 700 O O . GLY A 1 91 ? 19.584 25.212 -21.773 1.00 51.31 91 GLY A O 1
ATOM 701 N N . VAL A 1 92 ? 18.305 23.379 -21.951 1.00 50.03 92 VAL A N 1
ATOM 702 C CA . VAL A 1 92 ? 17.700 23.377 -20.611 1.00 50.03 92 VAL A CA 1
ATOM 703 C C . VAL A 1 92 ? 16.749 22.177 -20.514 1.00 50.03 92 VAL A C 1
ATOM 705 O O . VAL A 1 92 ? 16.074 21.851 -21.486 1.00 50.03 92 VAL A O 1
ATOM 708 N N . GLU A 1 93 ? 16.707 21.582 -19.320 1.00 52.06 93 GLU A N 1
ATOM 709 C CA . GLU A 1 93 ? 15.703 20.633 -18.805 1.00 52.06 93 GLU A CA 1
ATOM 710 C C . GLU A 1 93 ? 15.787 19.156 -19.236 1.00 52.06 93 GLU A C 1
ATOM 712 O O . GLU A 1 93 ? 16.163 18.803 -20.352 1.00 52.06 93 GLU A O 1
ATOM 717 N N . ASN A 1 94 ? 15.447 18.291 -18.267 1.00 50.12 94 ASN A N 1
ATOM 718 C CA . ASN A 1 94 ? 15.441 16.823 -18.299 1.00 50.12 94 ASN A CA 1
ATOM 719 C C . ASN A 1 94 ? 14.370 16.271 -19.256 1.00 50.12 94 ASN A C 1
ATOM 721 O O . ASN A 1 94 ? 13.459 15.552 -18.845 1.00 50.12 94 ASN A O 1
ATOM 725 N N . ASN A 1 95 ? 14.451 16.636 -20.527 1.00 47.09 95 ASN A N 1
ATOM 726 C CA . ASN A 1 95 ? 13.514 16.187 -21.540 1.00 47.09 95 ASN A CA 1
ATOM 727 C C . ASN A 1 95 ? 14.026 14.890 -22.175 1.00 47.09 95 ASN A C 1
ATOM 729 O O . ASN A 1 95 ? 15.180 14.783 -22.594 1.00 47.09 95 ASN A O 1
ATOM 733 N N . LEU A 1 96 ? 13.151 13.886 -22.213 1.00 53.84 96 LEU A N 1
ATOM 734 C CA . LEU A 1 96 ? 13.400 12.605 -22.859 1.00 53.84 96 LEU A CA 1
ATOM 735 C C . LEU A 1 96 ? 13.114 12.758 -24.360 1.00 53.84 96 LEU A C 1
ATOM 737 O O . LEU A 1 96 ? 11.954 12.860 -24.751 1.00 53.84 96 LEU A O 1
ATOM 741 N N . TYR A 1 97 ? 14.152 12.784 -25.195 1.00 52.06 97 TYR A N 1
ATOM 742 C CA . TYR A 1 97 ? 14.009 12.939 -26.649 1.00 52.06 97 TYR A CA 1
ATOM 743 C C . TYR A 1 97 ? 14.125 11.600 -27.381 1.00 52.06 97 TYR A C 1
ATOM 745 O O . TYR A 1 97 ? 14.961 10.760 -27.040 1.00 52.06 97 TYR A O 1
ATOM 753 N N . CYS A 1 98 ? 13.328 11.421 -28.437 1.00 56.62 98 CYS A N 1
ATOM 754 C CA . CYS A 1 98 ? 13.535 10.352 -29.409 1.00 56.62 98 CYS A CA 1
ATOM 755 C C . CYS A 1 98 ? 14.358 10.912 -30.573 1.00 56.62 98 CYS A C 1
AT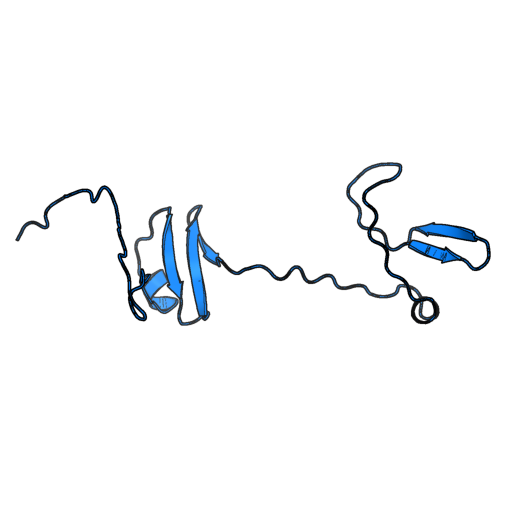OM 757 O O . CYS A 1 98 ? 13.892 11.776 -31.311 1.00 56.62 98 CYS A O 1
ATOM 759 N N . ILE A 1 99 ? 15.590 10.430 -30.744 1.00 57.00 99 ILE A N 1
ATOM 760 C CA . ILE A 1 99 ? 16.445 10.855 -31.856 1.00 57.00 99 ILE A CA 1
ATOM 761 C C . ILE A 1 99 ? 16.388 9.792 -32.950 1.00 57.00 99 ILE A C 1
ATOM 763 O O . ILE A 1 99 ? 16.783 8.645 -32.743 1.00 57.00 99 ILE A O 1
ATOM 767 N N . MET A 1 100 ? 15.933 10.183 -34.139 1.00 53.09 100 MET A N 1
ATOM 768 C CA . MET A 1 100 ? 16.002 9.339 -35.330 1.00 53.09 100 MET A CA 1
ATOM 769 C C . MET A 1 100 ? 17.281 9.651 -36.108 1.00 53.09 100 MET A C 1
ATOM 771 O O . MET A 1 100 ? 17.587 10.809 -36.390 1.00 53.09 100 MET A O 1
ATOM 775 N N . LYS A 1 101 ? 18.032 8.614 -36.491 1.00 49.28 101 LYS A N 1
ATOM 776 C CA . LYS A 1 101 ? 19.203 8.763 -37.366 1.00 49.28 101 LYS A CA 1
ATOM 777 C C . LYS A 1 101 ? 18.732 9.056 -38.790 1.00 49.28 101 LYS A C 1
ATOM 779 O O . LYS A 1 101 ? 17.989 8.251 -39.343 1.00 49.28 101 LYS A O 1
ATOM 784 N N . ASP A 1 102 ? 19.156 10.146 -39.424 1.00 51.84 102 ASP A N 1
ATOM 785 C CA . ASP A 1 102 ? 18.914 10.385 -40.856 1.00 51.84 102 ASP A CA 1
ATOM 786 C C . ASP A 1 102 ? 19.833 9.508 -41.748 1.00 51.84 102 ASP A C 1
ATOM 788 O O . ASP A 1 102 ? 20.840 8.967 -41.294 1.00 51.84 102 ASP A O 1
ATOM 792 N N . ARG A 1 103 ? 19.465 9.296 -43.021 1.00 50.88 103 ARG A N 1
ATOM 793 C CA . ARG A 1 103 ? 20.305 8.683 -44.063 1.00 50.88 103 ARG A CA 1
ATOM 794 C C . ARG A 1 103 ? 21.543 9.525 -44.389 1.00 50.88 103 ARG A C 1
ATOM 796 O O . ARG A 1 103 ? 22.475 8.983 -44.972 1.00 50.88 103 ARG A O 1
ATOM 803 N N . PHE A 1 104 ? 21.573 10.795 -43.988 1.00 56.31 104 PHE A N 1
ATOM 804 C CA . PHE A 1 104 ? 22.708 11.702 -44.144 1.00 56.31 104 PHE A CA 1
ATOM 805 C C . PHE A 1 104 ? 23.344 12.052 -42.792 1.00 56.31 104 PHE A C 1
ATOM 807 O O . PHE A 1 104 ? 23.449 13.220 -42.464 1.00 56.31 104 PHE A O 1
ATOM 814 N N . GLU A 1 105 ? 23.710 11.049 -41.982 1.00 55.50 105 GLU A N 1
ATOM 815 C CA . GLU A 1 105 ? 24.540 11.155 -40.753 1.00 55.50 105 GLU A CA 1
ATOM 816 C C . GLU A 1 105 ? 24.209 12.268 -39.726 1.00 55.50 105 GLU A C 1
ATOM 818 O O . GLU A 1 105 ? 24.955 12.471 -38.771 1.00 55.50 105 GLU A O 1
ATOM 823 N N . GLY A 1 106 ? 23.073 12.952 -39.855 1.00 56.22 106 GLY A N 1
ATOM 824 C CA . GLY A 1 106 ? 22.580 13.949 -38.920 1.00 56.22 106 GLY A CA 1
ATOM 825 C C . GLY A 1 106 ? 21.647 13.318 -37.894 1.00 56.22 106 GLY A C 1
ATOM 826 O O . GLY A 1 106 ? 20.773 12.513 -38.234 1.00 56.22 106 GLY A O 1
ATOM 827 N N . TYR A 1 107 ? 21.829 13.689 -36.631 1.00 51.59 107 TYR A N 1
ATOM 828 C CA . TYR A 1 107 ? 20.887 13.397 -35.557 1.00 51.59 107 TYR A CA 1
ATOM 829 C C . TYR A 1 107 ? 19.924 14.581 -35.433 1.00 51.59 107 TYR A C 1
ATOM 831 O O . TYR A 1 107 ? 20.363 15.696 -35.158 1.00 51.59 107 TYR A O 1
ATOM 839 N N . TYR A 1 108 ? 18.628 14.347 -35.633 1.00 54.19 108 TYR A N 1
ATOM 840 C CA . TYR A 1 108 ? 17.585 15.345 -35.386 1.00 54.19 108 TYR A CA 1
ATOM 841 C C . TYR A 1 108 ? 16.749 14.900 -34.182 1.00 54.19 108 TYR A C 1
ATOM 843 O O . TYR A 1 108 ? 16.267 13.764 -34.149 1.00 54.19 108 TYR A O 1
ATOM 851 N N . ALA A 1 109 ? 16.619 15.778 -33.186 1.00 49.09 109 ALA A N 1
ATOM 852 C CA . ALA A 1 109 ? 15.696 15.590 -32.072 1.00 49.09 109 ALA A CA 1
ATOM 853 C C . ALA A 1 109 ? 14.274 15.916 -32.547 1.00 49.09 109 ALA A C 1
ATOM 855 O O . ALA A 1 109 ? 14.072 16.943 -33.201 1.00 49.09 109 ALA A O 1
ATOM 856 N N . VAL A 1 110 ? 13.319 15.038 -32.239 1.00 50.47 110 VAL A N 1
ATOM 857 C CA . VAL A 1 110 ? 11.878 15.313 -32.348 1.00 50.47 110 VAL A CA 1
ATOM 858 C C . VAL A 1 110 ? 11.312 15.452 -30.947 1.00 50.47 110 VAL A C 1
ATOM 860 O O . VAL A 1 110 ? 11.715 14.639 -30.079 1.00 50.47 110 VAL A O 1
#

Foldseek 3Di:
DDDDPDDDPDDDQDDDDPTDDAFAEEAPVRVVPDPDDAQHWHQHPNVRFIWGCHPNDTDGPDPDDPDDDDDPPDPVQVVQDDFDFDPDDDDDDDDTWTWGQDPVRDTDTD

Radius of gyration: 25.25 Å; chains: 1; bounding box: 39×46×76 Å

pLDDT: mean 73.61, std 19.35, range [42.19, 98.25]

Sequence (110 aa):
PEMGVGEFDTLVVNDGAGHFFRLPRLTTAQRDALTAQEGMVISNTTTDTIQAYINSDWVNMDPRLLTFSTTAHDANAAHRGMFYFIEGGIGVENNLYCIMKDRFEGYYAV